Protein AF-Q6TF91-F1 (afdb_monomer_lite)

InterPro domains:
  IPR026487 Sporadically distributed protein CHP04141 [PF19614] (2-172)
  IPR026487 Sporadically distributed protein CHP04141 [TIGR04141] (2-173)

Radius of gyration: 18.97 Å; chains: 1; bounding box: 47×31×54 Å

Secondary structure (DSSP, 8-state):
-EEEETTEEEE---GGGGGGS-GGGS-TTHHHHHHHHHEEEEEEEEEEEEE-SSS--EEEEEEEEEE-GGGGT--TTTEEEEEEEEEEP-SSS---EEEESSSEEEES---GGGHHHHHHHHHHHHH--THHHH-GGGGSS-----HHHHHHHHHHHHHHHHTT--TT--PPPP-

Sequence (175 aa):
MIVPAQQRHLAFTFGYGKSMLYSHMIERGFGLRVALNLGDAEKIKSIDKSTLDRVSLKTKSQTSKSTNVNDFDFEFDQEILKSICASIESDSDMNEVVSGSDAVSLYTEVELSIFPELADRLISAYKEQTYKEKYPWVDFIQPISDPSLIKTLNDNILSSINNDYLENIWISPLK

Foldseek 3Di:
DWADAPNDIDDDDDDPRVVVDDPVNFDFQLQVLLQLLQFDQQFWAKWWKWFPDPDIDIDIDGDPGGGHPVVVVDDLVTMATQKTKHFGDDPDPWGWIWIGHSDIDIDGDDDPVCVRVVVHSSVVSSPDPVSCVSCVSNPVDDDDDDPVVVVVVVVVVVVCVVVVVCPPPDDDDDD

Structure (mmCIF, N/CA/C/O backbone):
data_AF-Q6TF91-F1
#
_entry.id   AF-Q6TF91-F1
#
loop_
_atom_site.group_PDB
_atom_site.id
_atom_site.type_symbol
_atom_site.label_atom_id
_atom_site.label_alt_id
_atom_site.label_comp_id
_atom_site.label_asym_id
_atom_site.label_entity_id
_atom_site.label_seq_id
_atom_site.pdbx_PDB_ins_code
_atom_site.Cartn_x
_atom_site.Cartn_y
_atom_site.Cartn_z
_atom_site.occupancy
_atom_site.B_iso_or_equiv
_atom_site.auth_seq_id
_atom_site.auth_comp_id
_atom_site.auth_asym_id
_atom_site.auth_atom_id
_atom_site.pdbx_PDB_model_num
ATOM 1 N N . MET A 1 1 ? -7.656 1.385 -19.216 1.00 88.44 1 MET A N 1
ATOM 2 C CA . MET A 1 1 ? -7.274 0.156 -19.943 1.00 88.44 1 MET A CA 1
ATOM 3 C C . MET A 1 1 ? -7.390 -1.015 -18.982 1.00 88.44 1 MET A C 1
ATOM 5 O O . MET A 1 1 ? -7.015 -0.848 -17.831 1.00 88.44 1 MET A O 1
ATOM 9 N N . ILE A 1 2 ? -7.936 -2.153 -19.413 1.00 91.50 2 ILE A N 1
ATOM 10 C CA . ILE A 1 2 ? -7.994 -3.373 -18.594 1.00 91.50 2 ILE A CA 1
ATOM 11 C C . ILE A 1 2 ? -7.031 -4.387 -19.201 1.00 91.50 2 ILE A C 1
ATOM 13 O O . ILE A 1 2 ? -7.120 -4.661 -20.395 1.00 91.50 2 ILE A O 1
ATOM 17 N N . VAL A 1 3 ? -6.129 -4.925 -18.385 1.00 93.19 3 VAL A N 1
ATOM 18 C CA . VAL A 1 3 ? -5.119 -5.903 -18.794 1.00 93.19 3 VAL A CA 1
ATOM 19 C C . VAL A 1 3 ? -5.319 -7.178 -17.970 1.00 93.19 3 VAL A C 1
ATOM 21 O O . VAL A 1 3 ? -5.293 -7.106 -16.739 1.00 93.19 3 VAL A O 1
ATOM 24 N N . PRO A 1 4 ? -5.580 -8.336 -18.599 1.00 93.44 4 PRO A N 1
ATOM 25 C CA . PRO A 1 4 ? -5.600 -9.611 -17.895 1.00 93.44 4 PRO A CA 1
ATOM 26 C C . PRO A 1 4 ? -4.170 -10.033 -17.533 1.00 93.44 4 PRO A C 1
ATOM 28 O O . PRO A 1 4 ? -3.281 -9.981 -18.377 1.00 93.44 4 PRO A O 1
ATOM 31 N N . ALA A 1 5 ? -3.962 -10.468 -16.293 1.00 93.12 5 ALA A N 1
ATOM 32 C CA . ALA A 1 5 ? -2.676 -10.942 -15.787 1.00 93.12 5 ALA A CA 1
ATOM 33 C C . ALA A 1 5 ? -2.919 -11.952 -14.655 1.00 93.12 5 ALA A C 1
ATOM 35 O O . ALA A 1 5 ? -3.774 -11.734 -13.800 1.00 93.12 5 ALA A O 1
ATOM 36 N N . GLN A 1 6 ? -2.218 -13.088 -14.665 1.00 89.75 6 GLN A N 1
ATOM 37 C CA . GLN A 1 6 ? -2.298 -14.145 -13.637 1.00 89.75 6 GLN A CA 1
ATOM 38 C C . GLN A 1 6 ? -3.722 -14.476 -13.114 1.00 89.75 6 GLN A C 1
ATOM 40 O O . GLN A 1 6 ? -3.944 -14.534 -11.902 1.00 89.75 6 GLN A O 1
ATOM 45 N N . GLN A 1 7 ? -4.689 -14.689 -14.020 1.00 91.81 7 GLN A N 1
ATOM 46 C CA . GLN A 1 7 ? -6.114 -14.963 -13.714 1.00 91.81 7 GLN A CA 1
ATOM 47 C C . GLN A 1 7 ? -6.878 -13.816 -13.021 1.00 91.81 7 GLN A C 1
ATOM 49 O O . GLN A 1 7 ? -7.971 -14.017 -12.496 1.00 91.81 7 GLN A O 1
ATOM 54 N N . ARG A 1 8 ? -6.326 -12.602 -13.023 1.00 91.94 8 ARG A N 1
ATOM 55 C CA . ARG A 1 8 ? -6.965 -11.375 -12.541 1.00 91.94 8 ARG A CA 1
ATOM 56 C C . ARG A 1 8 ? -6.987 -10.321 -13.647 1.00 91.94 8 ARG A C 1
ATOM 58 O O . ARG A 1 8 ? -6.360 -10.475 -14.694 1.00 91.94 8 ARG A O 1
ATOM 65 N N . HIS A 1 9 ? -7.719 -9.238 -13.409 1.00 93.25 9 HIS A N 1
ATOM 66 C CA . HIS A 1 9 ? -7.765 -8.079 -14.295 1.00 93.25 9 HIS A CA 1
ATOM 67 C C . HIS A 1 9 ? -7.191 -6.860 -13.579 1.00 93.25 9 HIS A C 1
ATOM 69 O O . HIS A 1 9 ? -7.673 -6.496 -12.508 1.00 93.25 9 HIS A O 1
ATOM 75 N N . LEU A 1 10 ? -6.195 -6.210 -14.181 1.00 93.94 10 LEU A N 1
ATOM 76 C CA . LEU A 1 10 ? -5.691 -4.919 -13.724 1.00 93.94 10 LEU A CA 1
ATOM 77 C C . LEU A 1 10 ? -6.312 -3.800 -14.546 1.00 93.94 10 LEU A C 1
ATOM 79 O O . LEU A 1 10 ? -6.233 -3.784 -15.775 1.00 93.94 10 LEU A O 1
ATOM 83 N N . ALA A 1 11 ? -6.922 -2.844 -13.853 1.00 93.25 11 ALA A N 1
ATOM 84 C CA . ALA A 1 11 ? -7.453 -1.636 -14.459 1.00 93.25 11 ALA A CA 1
ATOM 85 C C . ALA A 1 11 ? -6.429 -0.501 -14.333 1.00 93.25 11 ALA A C 1
ATOM 87 O O . ALA A 1 11 ? -6.289 0.114 -13.280 1.00 93.25 11 ALA A O 1
ATOM 88 N N . PHE A 1 12 ? -5.749 -0.185 -15.431 1.00 91.06 12 PHE A N 1
ATOM 89 C CA . PHE A 1 12 ? -4.932 1.018 -15.547 1.00 91.06 12 PHE A CA 1
ATOM 90 C C . PHE A 1 12 ? -5.848 2.207 -15.835 1.00 91.06 12 PHE A C 1
ATOM 92 O O . PHE A 1 12 ? -6.406 2.343 -16.934 1.00 91.06 12 PHE A O 1
ATOM 99 N N . THR A 1 13 ? -6.056 3.040 -14.820 1.00 90.00 13 THR A N 1
ATOM 100 C CA . THR A 1 13 ? -6.919 4.220 -14.899 1.00 90.00 13 THR A CA 1
ATOM 101 C C . THR A 1 13 ? -6.087 5.475 -15.105 1.00 90.00 13 THR A C 1
ATOM 103 O O . THR A 1 13 ? -5.161 5.729 -14.342 1.00 90.00 13 THR A O 1
ATOM 106 N N . PHE A 1 14 ? -6.472 6.291 -16.082 1.00 84.69 14 PHE A N 1
ATOM 107 C CA . PHE A 1 14 ? -5.884 7.606 -16.328 1.00 84.69 14 PHE A CA 1
ATOM 108 C C . PHE A 1 14 ? -6.936 8.683 -16.046 1.00 84.69 14 PHE A C 1
ATOM 110 O O . PHE A 1 14 ? -8.117 8.493 -16.355 1.00 84.69 14 PHE A O 1
ATOM 117 N N . GLY A 1 15 ? -6.529 9.796 -15.430 1.00 84.62 15 GLY A N 1
ATOM 118 C CA . GLY A 1 15 ? -7.443 10.872 -15.038 1.00 84.62 15 GLY A CA 1
ATOM 119 C C . GLY A 1 15 ? -8.590 10.371 -14.152 1.00 84.62 15 GLY A C 1
ATOM 120 O O . GLY A 1 15 ? -8.370 9.739 -13.121 1.00 84.62 15 GLY A O 1
ATOM 121 N N . TYR A 1 16 ? -9.831 10.620 -14.573 1.00 81.31 16 TYR A N 1
ATOM 122 C CA . TYR A 1 16 ? -11.034 10.270 -13.809 1.00 81.31 16 TYR A CA 1
ATOM 123 C C . TYR A 1 16 ? -11.477 8.802 -13.936 1.00 81.31 16 TYR A C 1
ATOM 125 O O . TYR A 1 16 ? -12.480 8.427 -13.339 1.00 81.31 16 TYR A O 1
ATOM 133 N N . GLY A 1 17 ? -10.749 7.940 -14.658 1.00 83.19 17 GLY A N 1
ATOM 134 C CA . GLY A 1 17 ? -11.181 6.557 -14.922 1.00 83.19 17 GLY A CA 1
ATOM 135 C C . GLY A 1 17 ? -11.466 5.708 -13.672 1.00 83.19 17 GLY A C 1
ATOM 136 O O . GLY A 1 17 ? -12.284 4.795 -13.729 1.00 83.19 17 GLY A O 1
ATOM 137 N N . LYS A 1 18 ? -10.854 6.030 -12.524 1.00 83.75 18 LYS A N 1
ATOM 138 C CA . LYS A 1 18 ? -11.099 5.344 -11.244 1.00 83.75 18 LYS A CA 1
ATOM 139 C C . LYS A 1 18 ? -12.561 5.428 -10.791 1.00 83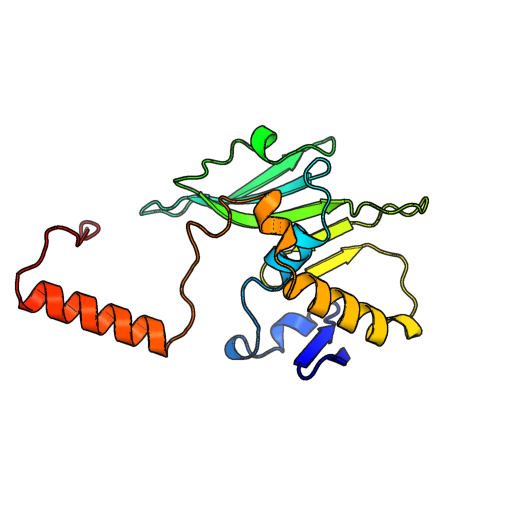.75 18 LYS A C 1
ATOM 141 O O . LYS A 1 18 ? -13.062 4.460 -10.230 1.00 83.75 18 LYS A O 1
ATOM 146 N N . SER A 1 19 ? -13.248 6.554 -11.012 1.00 85.12 19 SER A N 1
ATOM 147 C CA . SER A 1 19 ? -14.631 6.736 -10.537 1.00 85.12 19 SER A CA 1
ATOM 148 C C . SER A 1 19 ? -15.646 5.868 -11.283 1.00 85.12 19 SER A C 1
ATOM 150 O O . SER A 1 19 ? -16.758 5.682 -10.799 1.00 85.12 19 SER A O 1
ATOM 152 N N . MET A 1 20 ? -15.261 5.322 -12.439 1.00 87.31 20 MET A N 1
ATOM 153 C CA . MET A 1 20 ? -16.094 4.433 -13.249 1.00 87.31 20 MET A CA 1
ATOM 154 C C . MET A 1 20 ? -16.003 2.967 -12.803 1.00 87.31 20 MET A C 1
ATOM 156 O O . MET A 1 20 ? -16.781 2.139 -13.270 1.00 87.31 20 MET A O 1
ATOM 160 N N . LEU A 1 21 ? -15.055 2.624 -11.923 1.00 87.44 21 LEU A N 1
ATOM 161 C CA . LEU A 1 21 ? -14.908 1.268 -11.406 1.00 87.44 21 LEU A CA 1
ATOM 162 C C . LEU A 1 21 ? -15.901 1.015 -10.274 1.00 87.44 21 LEU A C 1
ATOM 164 O O . LEU A 1 21 ? -16.049 1.820 -9.352 1.00 87.44 21 LEU A O 1
ATOM 168 N N . TYR A 1 22 ? -16.536 -0.153 -10.302 1.00 85.69 22 TYR A N 1
ATOM 169 C CA . TYR A 1 22 ? -17.359 -0.603 -9.191 1.00 85.69 22 TYR A CA 1
ATOM 170 C C . TYR A 1 22 ? -16.481 -0.885 -7.971 1.00 85.69 22 TYR A C 1
ATOM 172 O O . TYR A 1 22 ? -15.600 -1.740 -8.007 1.00 85.69 22 TYR A O 1
ATOM 180 N N . SER A 1 23 ? -16.745 -0.192 -6.865 1.00 81.00 23 SER A N 1
ATOM 181 C CA . SER A 1 23 ? -15.929 -0.268 -5.646 1.00 81.00 23 SER A CA 1
ATOM 182 C C . SER A 1 23 ? -15.840 -1.670 -5.034 1.00 81.00 23 SER A C 1
ATOM 184 O O . SER A 1 23 ? -14.842 -1.974 -4.389 1.00 81.00 23 SER A O 1
ATOM 186 N N . HIS A 1 24 ? -16.854 -2.517 -5.240 1.00 81.81 24 HIS A N 1
ATOM 187 C CA . HIS A 1 24 ? -16.883 -3.906 -4.768 1.00 81.81 24 HIS A CA 1
ATOM 188 C C . HIS A 1 24 ? -16.042 -4.866 -5.625 1.00 81.81 24 HIS A C 1
ATOM 190 O O . HIS A 1 24 ? -15.807 -5.993 -5.210 1.00 81.81 24 HIS A O 1
ATOM 196 N N . MET A 1 25 ? -15.601 -4.436 -6.812 1.00 85.19 25 MET A N 1
ATOM 197 C CA . MET A 1 25 ? -14.711 -5.209 -7.690 1.00 85.19 25 MET A CA 1
ATOM 198 C C . MET A 1 25 ? -13.227 -4.913 -7.420 1.00 85.19 25 MET A C 1
ATOM 200 O O . MET A 1 25 ? -12.356 -5.523 -8.035 1.00 85.19 25 MET A O 1
ATOM 204 N N . ILE A 1 26 ? -12.928 -3.938 -6.555 1.00 88.06 26 ILE A N 1
ATOM 205 C CA . ILE A 1 26 ? -11.564 -3.496 -6.261 1.00 88.06 26 ILE A CA 1
ATOM 206 C C . ILE A 1 26 ? -11.029 -4.273 -5.060 1.00 88.06 26 ILE A C 1
ATOM 208 O O . ILE A 1 26 ? -11.626 -4.257 -3.985 1.00 88.06 26 ILE A O 1
ATOM 212 N N . GLU A 1 27 ? -9.858 -4.880 -5.235 1.00 90.19 27 GLU A N 1
ATOM 213 C CA . GLU A 1 27 ? -9.075 -5.459 -4.144 1.00 90.19 27 GLU A CA 1
ATOM 214 C C . GLU A 1 27 ? -8.546 -4.332 -3.239 1.00 90.19 27 GLU A C 1
ATOM 216 O O . GLU A 1 27 ? -7.711 -3.521 -3.651 1.00 90.19 27 GLU A O 1
ATOM 221 N N . ARG A 1 28 ? -9.066 -4.239 -2.011 1.00 88.62 28 ARG A N 1
ATOM 222 C CA . ARG A 1 28 ? -8.657 -3.210 -1.042 1.00 88.62 28 ARG A CA 1
ATOM 223 C C . ARG A 1 28 ? -7.247 -3.478 -0.534 1.00 88.62 28 ARG A C 1
ATOM 225 O O . ARG A 1 28 ? -6.840 -4.624 -0.382 1.00 88.62 28 ARG A O 1
ATOM 232 N N . GLY A 1 29 ? -6.488 -2.412 -0.294 1.00 90.25 29 GLY A N 1
ATOM 233 C CA . GLY A 1 29 ? -5.092 -2.515 0.144 1.00 90.25 29 GLY A CA 1
ATOM 234 C C . GLY A 1 29 ? -4.130 -3.120 -0.888 1.00 90.25 29 GLY A C 1
ATOM 235 O O . GLY A 1 29 ? -2.958 -3.319 -0.563 1.00 90.25 29 GLY A O 1
ATOM 236 N N . PHE A 1 30 ? -4.579 -3.386 -2.125 1.00 93.81 30 PHE A N 1
ATOM 237 C CA . PHE A 1 30 ? -3.723 -3.904 -3.195 1.00 93.81 30 PHE A CA 1
ATOM 238 C C . PHE A 1 30 ? -2.489 -3.024 -3.388 1.00 93.81 30 PHE A C 1
ATOM 240 O O . PHE A 1 30 ? -1.360 -3.504 -3.309 1.00 93.81 30 PHE A O 1
ATOM 247 N N . GLY A 1 31 ? -2.702 -1.720 -3.577 1.00 95.38 31 GLY A N 1
ATOM 248 C CA . GLY A 1 31 ? -1.608 -0.785 -3.789 1.00 95.38 31 GLY A CA 1
ATOM 249 C C . GLY A 1 31 ? -0.658 -0.677 -2.603 1.00 95.38 31 GLY A C 1
ATOM 250 O O . GLY A 1 31 ? 0.547 -0.616 -2.814 1.00 95.38 31 GLY A O 1
ATOM 251 N N . LEU A 1 32 ? -1.178 -0.686 -1.375 1.00 95.06 32 LEU A N 1
ATOM 252 C CA . LEU A 1 32 ? -0.392 -0.610 -0.150 1.00 95.06 32 LEU A CA 1
ATOM 253 C C . LEU A 1 32 ? 0.576 -1.788 -0.080 1.00 95.06 32 LEU A C 1
ATOM 255 O O . LEU A 1 32 ? 1.776 -1.576 0.054 1.00 95.06 32 LEU A O 1
ATOM 259 N N . ARG A 1 33 ? 0.077 -3.016 -0.261 1.00 94.81 33 ARG A N 1
ATOM 260 C CA . ARG A 1 33 ? 0.930 -4.210 -0.246 1.00 94.81 33 ARG A CA 1
ATOM 261 C C . ARG A 1 33 ? 1.965 -4.192 -1.371 1.00 94.81 33 ARG A C 1
ATOM 263 O O . ARG A 1 33 ? 3.128 -4.485 -1.123 1.00 94.81 33 ARG A O 1
ATOM 270 N N . VAL A 1 34 ? 1.573 -3.799 -2.584 1.00 96.19 34 VAL A N 1
ATOM 271 C CA . VAL A 1 34 ? 2.522 -3.656 -3.700 1.00 96.19 34 VAL A CA 1
ATOM 272 C C . VAL A 1 34 ? 3.623 -2.648 -3.371 1.00 96.19 34 VAL A C 1
ATOM 274 O O . VAL A 1 34 ? 4.796 -2.936 -3.590 1.00 96.19 34 VAL A O 1
ATOM 277 N N . ALA A 1 35 ? 3.266 -1.480 -2.835 1.00 96.31 35 ALA A N 1
ATOM 278 C CA . ALA A 1 35 ? 4.229 -0.440 -2.495 1.00 96.31 35 ALA A CA 1
ATOM 279 C C . ALA A 1 35 ? 5.169 -0.859 -1.359 1.00 96.31 35 ALA A C 1
ATOM 281 O O . ALA A 1 35 ? 6.340 -0.507 -1.399 1.00 96.31 35 ALA A O 1
ATOM 282 N N . LEU A 1 36 ? 4.687 -1.637 -0.387 1.00 95.50 36 LEU A N 1
ATOM 283 C CA . LEU A 1 36 ? 5.520 -2.181 0.687 1.00 95.50 36 LEU A CA 1
ATOM 284 C C . LEU A 1 36 ? 6.498 -3.261 0.192 1.00 95.50 36 LEU A C 1
ATOM 286 O O . LEU A 1 36 ? 7.610 -3.349 0.705 1.00 95.50 36 LEU A O 1
ATOM 290 N N . ASN A 1 37 ? 6.102 -4.075 -0.793 1.00 95.50 37 ASN A N 1
ATOM 291 C CA . ASN A 1 37 ? 6.980 -5.097 -1.376 1.00 95.50 37 ASN A CA 1
ATOM 292 C C . ASN A 1 37 ? 8.022 -4.490 -2.331 1.00 95.50 37 ASN A C 1
ATOM 294 O O . ASN A 1 37 ? 9.201 -4.823 -2.239 1.00 95.50 37 ASN A O 1
ATOM 298 N N . LEU A 1 38 ? 7.604 -3.585 -3.225 1.00 94.62 38 LEU A N 1
ATOM 299 C CA . LEU A 1 38 ? 8.496 -2.961 -4.212 1.00 94.62 38 LEU A CA 1
ATOM 300 C C . LEU A 1 38 ? 9.345 -1.822 -3.636 1.00 94.62 38 LEU A C 1
ATOM 302 O O . LEU A 1 38 ? 10.429 -1.548 -4.144 1.00 94.62 38 LEU A O 1
ATOM 306 N N . GLY A 1 39 ? 8.830 -1.115 -2.633 1.00 94.56 39 GLY A N 1
ATOM 307 C CA . GLY A 1 39 ? 9.491 0.036 -2.040 1.00 94.56 39 GLY A CA 1
ATOM 308 C C . GLY A 1 39 ? 10.702 -0.349 -1.193 1.00 94.56 39 GLY A C 1
ATOM 309 O O . GLY A 1 39 ? 10.718 -1.359 -0.482 1.00 94.56 39 GLY A O 1
ATOM 310 N N . ASP A 1 40 ? 11.717 0.503 -1.242 1.00 93.81 40 ASP A N 1
ATOM 311 C CA . ASP A 1 40 ? 12.847 0.472 -0.325 1.00 93.81 40 ASP A CA 1
ATOM 312 C C . ASP A 1 40 ? 12.429 1.086 1.023 1.00 93.81 40 ASP A C 1
ATOM 314 O O . ASP A 1 40 ? 11.971 2.234 1.094 1.00 93.81 40 ASP A O 1
ATOM 318 N N . ALA A 1 41 ? 12.584 0.303 2.095 1.00 93.62 41 ALA A N 1
ATOM 319 C CA . ALA A 1 41 ? 12.165 0.680 3.439 1.00 93.62 41 ALA A CA 1
ATOM 320 C C . ALA A 1 41 ? 13.000 1.793 4.067 1.00 93.62 41 ALA A C 1
ATOM 322 O O . ALA A 1 41 ? 12.500 2.465 4.965 1.00 93.62 41 ALA A O 1
ATOM 323 N N . GLU A 1 42 ? 14.202 2.044 3.548 1.00 94.06 42 GLU A N 1
ATOM 324 C CA . GLU A 1 42 ? 15.056 3.157 3.962 1.00 94.06 42 GLU A CA 1
ATOM 325 C C . GLU A 1 42 ? 14.882 4.388 3.059 1.00 94.06 42 GLU A C 1
ATOM 327 O O . GLU A 1 42 ? 15.469 5.442 3.313 1.00 94.06 42 GLU A O 1
ATOM 332 N N . LYS A 1 43 ? 14.064 4.289 1.997 1.00 94.75 43 LYS A N 1
ATOM 333 C CA . LYS A 1 43 ? 13.813 5.384 1.048 1.00 94.75 43 LYS A CA 1
ATOM 334 C C . LYS A 1 43 ? 12.331 5.756 0.913 1.00 94.75 43 LYS A C 1
ATOM 336 O O . LYS A 1 43 ? 11.853 6.060 -0.191 1.00 94.75 43 LYS A O 1
ATOM 341 N N . ILE A 1 44 ? 11.618 5.803 2.034 1.00 96.00 44 ILE A N 1
ATOM 342 C CA . ILE A 1 44 ? 10.244 6.303 2.162 1.00 96.00 44 ILE A CA 1
ATOM 343 C C . ILE A 1 44 ? 10.234 7.833 2.055 1.00 96.00 44 ILE A C 1
ATOM 345 O O . ILE A 1 44 ? 11.045 8.532 2.658 1.00 96.00 44 ILE A O 1
ATOM 349 N N . LYS A 1 45 ? 9.296 8.362 1.267 1.00 95.69 45 LYS A N 1
ATOM 350 C CA . LYS A 1 45 ? 9.093 9.799 1.016 1.00 95.69 45 LYS A CA 1
ATOM 351 C C . LYS A 1 45 ? 7.863 10.352 1.724 1.00 95.69 45 LYS A C 1
ATOM 353 O O . LYS A 1 45 ? 7.832 11.519 2.106 1.00 95.69 45 LYS A O 1
ATOM 358 N N . SER A 1 46 ? 6.810 9.543 1.840 1.00 96.75 46 SER A N 1
ATOM 359 C CA . SER A 1 46 ? 5.605 9.929 2.574 1.00 96.75 46 SER A CA 1
ATOM 360 C C . SER A 1 46 ? 4.802 8.735 3.058 1.00 96.75 46 SER A C 1
ATOM 362 O O . SER A 1 46 ? 4.825 7.673 2.432 1.00 96.75 46 SER A O 1
ATOM 364 N N . ILE A 1 47 ? 4.056 8.950 4.140 1.00 96.25 47 ILE A N 1
ATOM 365 C CA . ILE A 1 47 ? 3.042 8.021 4.630 1.00 96.25 47 ILE A CA 1
ATOM 366 C C . ILE A 1 47 ? 1.742 8.766 4.930 1.00 96.25 47 ILE A C 1
ATOM 368 O O . ILE A 1 47 ? 1.756 9.928 5.347 1.00 96.25 47 ILE A O 1
ATOM 372 N N . ASP A 1 48 ? 0.624 8.065 4.762 1.00 95.25 48 ASP A N 1
ATOM 373 C CA . ASP A 1 48 ? -0.656 8.465 5.340 1.00 95.25 48 ASP A CA 1
ATOM 374 C C . ASP A 1 48 ? -0.992 7.470 6.446 1.00 95.25 48 ASP A C 1
ATOM 376 O O . ASP A 1 48 ? -0.959 6.259 6.217 1.00 95.25 48 ASP A O 1
ATOM 380 N N . LYS A 1 49 ? -1.351 7.972 7.623 1.00 92.94 49 LYS A N 1
ATOM 381 C CA . LYS A 1 49 ? -1.708 7.174 8.796 1.00 92.94 49 LYS A CA 1
ATOM 382 C C . LYS A 1 49 ? -3.031 7.638 9.386 1.00 92.94 49 LYS A C 1
ATOM 384 O O . LYS A 1 49 ? -3.482 8.758 9.120 1.00 92.94 49 LYS A O 1
ATOM 389 N N . SER A 1 50 ? -3.685 6.770 10.148 1.00 91.69 50 SER A N 1
ATOM 390 C CA . SER A 1 50 ? -4.882 7.154 10.891 1.00 91.69 50 SER A CA 1
ATOM 391 C C . SER A 1 50 ? -4.939 6.540 12.274 1.00 91.69 50 SER A C 1
ATOM 393 O O . SER A 1 50 ? -4.707 5.337 12.390 1.00 91.69 50 SER A O 1
ATOM 395 N N . THR A 1 51 ? -5.360 7.321 13.264 1.00 89.69 51 THR A N 1
ATOM 396 C CA . THR A 1 51 ? -5.535 6.828 14.632 1.00 89.69 51 THR A CA 1
ATOM 397 C C . THR A 1 51 ? -6.764 5.929 14.760 1.00 89.69 51 THR A C 1
ATOM 399 O O . THR A 1 51 ? -7.751 6.067 14.016 1.00 89.69 51 THR A O 1
ATOM 402 N N . LEU A 1 52 ? -6.691 5.014 15.726 1.00 80.31 52 LEU A N 1
ATOM 403 C CA . LEU A 1 52 ? -7.760 4.112 16.162 1.00 80.31 52 LEU A CA 1
ATOM 404 C C . LEU A 1 52 ? -8.638 4.720 17.267 1.00 80.31 52 LEU A C 1
ATOM 406 O O . LEU A 1 52 ? -9.163 4.013 18.124 1.00 80.31 52 LEU A O 1
ATOM 410 N N . ASP A 1 53 ? -8.830 6.036 17.239 1.00 77.50 53 ASP A N 1
ATOM 411 C CA . ASP A 1 53 ? -9.666 6.740 18.207 1.00 77.50 53 ASP A CA 1
ATOM 412 C C . ASP A 1 53 ? -11.131 6.830 17.776 1.00 77.50 53 ASP A C 1
ATOM 414 O O . ASP A 1 53 ? -11.490 6.701 16.602 1.00 77.50 53 ASP A O 1
ATOM 418 N N . ARG A 1 54 ? -11.994 7.197 18.734 1.00 68.56 54 ARG A N 1
ATOM 419 C CA . ARG A 1 54 ? -13.404 7.546 18.475 1.00 68.56 54 ARG A CA 1
ATOM 420 C C . ARG A 1 54 ? -13.550 8.593 17.364 1.00 68.56 54 ARG A C 1
ATOM 422 O O . ARG A 1 54 ? -14.514 8.561 16.602 1.00 68.56 54 ARG A O 1
ATOM 429 N N . VAL A 1 55 ? -12.617 9.540 17.297 1.00 80.31 55 VAL A N 1
ATOM 430 C CA . VAL A 1 55 ? -12.491 10.490 16.190 1.00 80.31 55 VAL A CA 1
ATOM 431 C C . VAL A 1 55 ? -11.201 10.149 15.463 1.00 80.31 55 VAL A C 1
ATOM 433 O O . VAL A 1 55 ? -10.134 10.582 15.878 1.00 80.31 55 VAL A O 1
ATOM 436 N N . SER A 1 56 ? -11.306 9.360 14.392 1.00 83.06 56 SER A N 1
ATOM 437 C CA . SER A 1 56 ? -10.133 8.962 13.612 1.00 83.06 56 SER A CA 1
ATOM 438 C C . SER A 1 56 ? -9.482 10.192 12.980 1.00 83.06 56 SER A C 1
ATOM 440 O O . SER A 1 56 ? -10.062 10.842 12.101 1.00 83.06 56 SER A O 1
ATOM 442 N N . LEU A 1 57 ? -8.274 10.510 13.439 1.00 89.88 57 LEU A N 1
ATOM 443 C CA . LEU A 1 57 ? -7.442 11.551 12.854 1.00 89.88 57 LEU A CA 1
ATOM 444 C C . LEU A 1 57 ? -6.677 10.953 11.683 1.00 89.88 57 LEU A C 1
ATOM 446 O O . LEU A 1 57 ? -6.064 9.901 11.818 1.00 89.88 57 LEU A O 1
ATOM 450 N N . LYS A 1 58 ? -6.727 11.615 10.525 1.00 92.69 58 LYS A N 1
ATOM 451 C CA . LYS A 1 58 ? -5.944 11.238 9.345 1.00 92.69 58 LYS A CA 1
ATOM 452 C C . LYS A 1 58 ? -4.795 12.212 9.186 1.00 92.69 58 LYS A C 1
ATOM 454 O O . LYS A 1 58 ? -5.030 13.404 8.993 1.00 92.69 58 LYS A O 1
ATOM 459 N N . THR A 1 59 ? -3.583 11.682 9.194 1.00 95.06 59 THR A N 1
ATOM 460 C CA . THR A 1 59 ? -2.359 12.470 9.088 1.00 95.06 59 THR A CA 1
ATOM 461 C C . THR A 1 59 ? -1.606 12.054 7.837 1.00 95.06 59 THR A C 1
ATOM 463 O O . THR A 1 59 ? -1.445 10.864 7.566 1.00 95.06 59 THR A O 1
ATOM 466 N N . LYS A 1 60 ? -1.154 13.045 7.069 1.00 95.62 60 LYS A N 1
ATOM 467 C CA . LYS A 1 60 ? -0.246 12.866 5.936 1.00 95.62 60 LYS A CA 1
ATOM 468 C C . LYS A 1 60 ? 1.084 13.504 6.295 1.00 95.62 60 LYS A C 1
ATOM 470 O O . LYS A 1 60 ? 1.132 14.710 6.530 1.00 95.62 60 LYS A O 1
ATOM 475 N N . SER A 1 61 ? 2.140 12.704 6.279 1.00 95.25 61 SER A N 1
ATOM 476 C CA . SER A 1 61 ? 3.493 13.133 6.621 1.00 95.25 61 SER A CA 1
ATOM 477 C C . SER A 1 61 ? 4.415 12.912 5.428 1.00 95.25 61 SER A C 1
ATOM 479 O O . SER A 1 61 ? 4.331 11.888 4.748 1.00 95.25 61 SER A O 1
ATOM 481 N N . GLN A 1 62 ? 5.279 13.886 5.145 1.00 95.75 62 GLN A N 1
ATOM 482 C CA . GLN A 1 62 ? 6.253 13.825 4.054 1.00 95.75 62 GLN A CA 1
ATOM 483 C C . GLN A 1 62 ? 7.599 14.336 4.541 1.00 95.75 62 GLN A C 1
ATOM 485 O O . GLN A 1 62 ? 7.658 15.276 5.334 1.00 95.75 62 GLN A O 1
ATOM 490 N N . THR A 1 63 ? 8.670 13.747 4.032 1.00 93.62 63 THR A N 1
ATOM 491 C CA . THR A 1 63 ? 10.034 14.111 4.400 1.00 93.62 63 THR A CA 1
ATOM 492 C C . THR A 1 63 ? 10.731 14.803 3.235 1.00 93.62 63 THR A C 1
ATOM 494 O O . THR A 1 63 ? 10.465 14.535 2.064 1.00 93.62 63 THR A O 1
ATOM 497 N N . SER A 1 64 ? 11.633 15.737 3.547 1.00 91.50 64 SER A N 1
ATOM 498 C CA . SER A 1 64 ? 12.423 16.447 2.529 1.00 91.50 64 SER A CA 1
ATOM 499 C C . SER A 1 64 ? 13.489 15.558 1.886 1.00 91.50 64 SER A C 1
ATOM 501 O O . SER A 1 64 ? 13.921 15.810 0.762 1.00 91.50 64 SER A O 1
ATOM 503 N N . LYS A 1 65 ? 13.910 14.514 2.602 1.00 90.50 65 LYS A N 1
ATOM 504 C CA . LYS A 1 65 ? 14.810 13.461 2.141 1.00 90.50 65 LYS A CA 1
ATOM 505 C C . LYS A 1 65 ? 14.160 12.115 2.409 1.00 90.50 65 LYS A C 1
ATOM 507 O O . LYS A 1 65 ? 13.441 11.967 3.397 1.00 90.50 65 LYS A O 1
ATOM 512 N N . SER A 1 66 ? 14.422 11.151 1.535 1.00 91.06 66 SER A N 1
ATOM 513 C CA . SER A 1 66 ? 13.963 9.783 1.745 1.00 91.06 66 SER A CA 1
ATOM 514 C C . SER A 1 66 ? 14.542 9.231 3.052 1.00 91.06 66 SER A C 1
ATOM 516 O O . SER A 1 66 ? 15.709 9.488 3.350 1.00 91.06 66 SER A O 1
ATOM 518 N N . THR A 1 67 ? 13.722 8.525 3.821 1.00 94.38 67 THR A N 1
ATOM 519 C CA . THR A 1 67 ? 14.094 7.956 5.125 1.00 94.38 67 THR A CA 1
ATOM 520 C C . THR A 1 67 ? 13.267 6.699 5.427 1.00 94.38 67 THR A C 1
ATOM 522 O O . THR A 1 67 ? 12.491 6.263 4.580 1.00 94.38 67 THR A O 1
ATOM 525 N N . ASN A 1 68 ? 13.407 6.102 6.608 1.00 93.56 68 ASN A N 1
ATOM 526 C CA . ASN A 1 68 ? 12.596 4.973 7.057 1.00 93.56 68 ASN A CA 1
ATOM 527 C C . ASN A 1 68 ? 11.359 5.395 7.860 1.00 93.56 68 ASN A C 1
ATOM 529 O O . ASN A 1 68 ? 11.118 6.568 8.133 1.00 93.56 68 ASN A O 1
ATOM 533 N N . VAL A 1 69 ? 10.532 4.410 8.220 1.00 90.88 69 VAL A N 1
ATOM 534 C CA . VAL A 1 69 ? 9.222 4.650 8.842 1.00 90.88 69 VAL A CA 1
ATOM 535 C C . VAL A 1 69 ? 9.313 5.283 10.236 1.00 90.88 69 VAL A C 1
ATOM 537 O O . VAL A 1 69 ? 8.385 5.980 10.639 1.00 90.88 69 VAL A O 1
ATOM 540 N N . ASN A 1 70 ? 10.426 5.098 10.954 1.00 89.44 70 ASN A N 1
ATOM 541 C CA . ASN A 1 70 ? 10.579 5.605 12.322 1.00 89.44 70 ASN A CA 1
ATOM 542 C C . ASN A 1 70 ? 10.617 7.140 12.370 1.00 89.44 70 ASN A C 1
ATOM 544 O O . ASN A 1 70 ? 10.164 7.736 13.342 1.00 89.44 70 ASN A O 1
ATOM 548 N N . ASP A 1 71 ? 11.071 7.784 11.293 1.00 92.25 71 ASP A N 1
ATOM 549 C CA . ASP A 1 71 ? 11.113 9.247 11.177 1.00 92.25 71 ASP A CA 1
ATOM 550 C C . ASP A 1 71 ? 9.728 9.884 10.954 1.00 92.25 71 ASP A C 1
ATOM 552 O O . ASP A 1 71 ? 9.592 11.108 10.982 1.00 92.25 71 ASP A O 1
ATOM 556 N N . PHE A 1 72 ? 8.686 9.077 10.727 1.00 90.50 72 PHE A N 1
ATOM 557 C CA . PHE A 1 72 ? 7.314 9.551 10.529 1.00 90.50 72 PHE A CA 1
ATOM 558 C C . PHE A 1 72 ? 6.465 9.546 11.812 1.00 90.50 72 PHE A C 1
ATOM 560 O O . PHE A 1 72 ? 5.257 9.798 11.730 1.00 90.50 72 PHE A O 1
ATOM 567 N N . ASP A 1 73 ? 7.084 9.276 12.970 1.00 88.81 73 ASP A N 1
ATOM 568 C CA . ASP A 1 73 ? 6.428 9.246 14.286 1.00 88.81 73 ASP A CA 1
ATOM 569 C C . ASP A 1 73 ? 5.212 8.303 14.294 1.00 88.81 73 ASP A C 1
ATOM 571 O O . ASP A 1 73 ? 4.114 8.684 14.682 1.00 88.81 73 ASP A O 1
ATOM 575 N N . PHE A 1 74 ? 5.352 7.111 13.707 1.00 88.12 74 PHE A N 1
ATOM 576 C CA . PHE A 1 74 ? 4.252 6.157 13.548 1.00 88.12 74 PHE A CA 1
ATOM 577 C C . PHE A 1 74 ? 4.080 5.298 14.809 1.00 88.12 74 PHE A C 1
ATOM 579 O O . PHE A 1 74 ? 4.994 4.570 15.196 1.00 88.12 74 PHE A O 1
ATOM 586 N N . GLU A 1 75 ? 2.897 5.337 15.423 1.00 88.56 75 GLU A N 1
ATOM 587 C CA . GLU A 1 75 ? 2.572 4.521 16.595 1.00 88.56 75 GLU A CA 1
ATOM 588 C C . GLU A 1 75 ? 2.048 3.141 16.175 1.00 88.56 75 GLU A C 1
ATOM 590 O O . GLU A 1 75 ? 0.867 2.966 15.870 1.00 88.56 75 GLU A O 1
ATOM 595 N N . PHE A 1 76 ? 2.927 2.136 16.193 1.00 85.38 76 PHE A N 1
ATOM 596 C CA . PHE A 1 76 ? 2.648 0.787 15.677 1.00 85.38 76 PHE A CA 1
ATOM 597 C C . PHE A 1 76 ? 1.437 0.073 16.302 1.00 85.38 76 PHE A C 1
ATOM 599 O O . PHE A 1 76 ? 0.840 -0.778 15.645 1.00 85.38 76 PHE A O 1
ATOM 606 N N . ASP A 1 77 ? 1.056 0.436 17.529 1.00 83.31 77 ASP A N 1
ATOM 607 C CA . ASP A 1 77 ? -0.044 -0.198 18.267 1.00 83.31 77 ASP A CA 1
ATOM 608 C C . ASP A 1 77 ? -1.372 0.581 18.194 1.00 83.31 77 ASP A C 1
ATOM 610 O O . ASP A 1 77 ? -2.417 0.057 18.581 1.00 83.31 77 ASP A O 1
ATOM 614 N N . GLN A 1 78 ? -1.355 1.834 17.722 1.00 84.38 78 GLN A N 1
ATOM 615 C CA . GLN A 1 78 ? -2.515 2.745 17.778 1.00 84.38 78 GLN A CA 1
ATOM 616 C C . GLN A 1 78 ? -2.867 3.383 16.430 1.00 84.38 78 GLN A C 1
ATOM 618 O O . GLN A 1 78 ? -3.961 3.936 16.263 1.00 84.38 78 GLN A O 1
ATOM 623 N N . GLU A 1 79 ? -1.979 3.285 15.443 1.00 88.44 79 GLU A N 1
ATOM 624 C CA . GLU A 1 79 ? -2.170 3.859 14.120 1.00 88.44 79 GLU A CA 1
ATOM 625 C C . GLU A 1 79 ? -2.203 2.791 13.026 1.00 88.44 79 GLU A C 1
ATOM 627 O O . GLU A 1 79 ? -1.490 1.792 13.039 1.00 88.44 79 GLU A O 1
ATOM 632 N N . ILE A 1 80 ? -3.042 3.032 12.018 1.00 89.88 80 ILE A N 1
ATOM 633 C CA . ILE A 1 80 ? -3.102 2.214 10.807 1.00 89.88 80 ILE A CA 1
ATOM 634 C C . ILE A 1 80 ? -2.395 2.952 9.677 1.00 89.88 80 ILE A C 1
ATOM 636 O O . ILE A 1 80 ? -2.779 4.075 9.330 1.00 89.88 80 ILE A O 1
ATOM 640 N N . LEU A 1 81 ? -1.442 2.285 9.024 1.00 92.50 81 LEU A N 1
ATOM 641 C CA . LEU A 1 81 ? -0.850 2.761 7.777 1.00 92.50 81 LEU A CA 1
ATOM 642 C C . LEU A 1 81 ? -1.885 2.673 6.646 1.00 92.50 81 LEU A C 1
ATOM 644 O O . LEU A 1 81 ? -2.392 1.603 6.316 1.00 92.50 81 LEU A O 1
ATOM 648 N N . LYS A 1 82 ? -2.223 3.816 6.048 1.00 92.56 82 LYS A N 1
ATOM 649 C CA . LYS A 1 82 ? -3.210 3.929 4.961 1.00 92.56 82 LYS A CA 1
ATOM 650 C C . LYS A 1 82 ? -2.574 4.025 3.588 1.00 92.56 82 LYS A C 1
ATOM 652 O O . LYS A 1 82 ? -3.145 3.524 2.619 1.00 92.56 82 LYS A O 1
ATOM 657 N N . SER A 1 83 ? -1.430 4.689 3.489 1.00 95.56 83 SER A N 1
ATOM 658 C CA . SER A 1 83 ? -0.657 4.723 2.256 1.00 95.56 83 SER A CA 1
ATOM 659 C C . SER A 1 83 ? 0.821 4.910 2.540 1.00 95.56 83 SER A C 1
ATOM 661 O O . SER A 1 83 ? 1.187 5.475 3.569 1.00 95.56 83 SER A O 1
ATOM 663 N N . ILE A 1 84 ? 1.648 4.471 1.601 1.00 96.25 84 ILE A N 1
ATOM 664 C CA . ILE A 1 84 ? 3.092 4.683 1.615 1.00 96.25 84 ILE A CA 1
ATOM 665 C C . ILE A 1 84 ? 3.548 5.127 0.229 1.00 96.25 84 ILE A C 1
ATOM 667 O O . ILE A 1 84 ? 2.959 4.745 -0.785 1.00 96.25 84 ILE A O 1
ATOM 671 N N . CYS A 1 85 ? 4.579 5.960 0.182 1.00 96.94 85 CYS A N 1
ATOM 672 C CA . CYS A 1 85 ? 5.303 6.326 -1.023 1.00 96.94 85 CYS A CA 1
ATOM 673 C C . CYS A 1 85 ? 6.794 6.129 -0.769 1.00 96.94 85 CYS A C 1
ATOM 675 O O . CYS A 1 85 ? 7.334 6.739 0.155 1.00 96.94 85 CYS A O 1
ATOM 677 N N . ALA A 1 86 ? 7.449 5.309 -1.581 1.00 95.81 86 ALA A N 1
ATOM 678 C CA . ALA A 1 86 ? 8.859 4.977 -1.443 1.00 95.81 86 ALA A CA 1
ATOM 679 C C . ALA A 1 86 ? 9.536 4.893 -2.810 1.00 95.81 86 ALA A C 1
ATOM 681 O O . ALA A 1 86 ? 8.892 4.705 -3.845 1.00 95.81 86 ALA A O 1
ATOM 682 N N . SER A 1 87 ? 10.852 5.065 -2.808 1.00 94.38 87 SER A N 1
ATOM 683 C CA . SER A 1 87 ? 11.663 4.813 -4.003 1.00 94.38 87 SER A CA 1
ATOM 684 C C . SER A 1 87 ? 11.799 3.305 -4.193 1.00 94.38 87 SER A C 1
ATOM 686 O O . SER A 1 87 ? 11.859 2.576 -3.206 1.00 94.38 87 SER A O 1
ATOM 688 N N . ILE A 1 88 ? 11.828 2.837 -5.435 1.00 92.12 88 ILE A N 1
ATOM 689 C CA . ILE A 1 88 ? 12.124 1.435 -5.736 1.00 92.12 88 ILE A CA 1
ATOM 690 C C . ILE A 1 88 ? 13.639 1.309 -5.875 1.00 92.12 88 ILE A C 1
ATOM 692 O O . ILE A 1 88 ? 14.278 2.129 -6.535 1.00 92.12 88 ILE A O 1
ATOM 696 N N . GLU A 1 89 ? 14.217 0.301 -5.231 1.00 82.38 89 GLU A N 1
ATOM 697 C CA . GLU A 1 89 ? 15.625 -0.025 -5.424 1.00 82.38 89 GLU A CA 1
ATOM 698 C C . GLU A 1 89 ? 15.812 -0.614 -6.827 1.00 82.38 89 GLU A C 1
ATOM 700 O O . GLU A 1 89 ? 15.176 -1.604 -7.189 1.00 82.38 89 GLU A O 1
ATOM 705 N N . SER A 1 90 ? 16.633 0.039 -7.647 1.00 74.44 90 SER A N 1
ATOM 706 C CA . SER A 1 90 ? 16.952 -0.422 -8.995 1.00 74.44 90 SER A CA 1
ATOM 707 C C 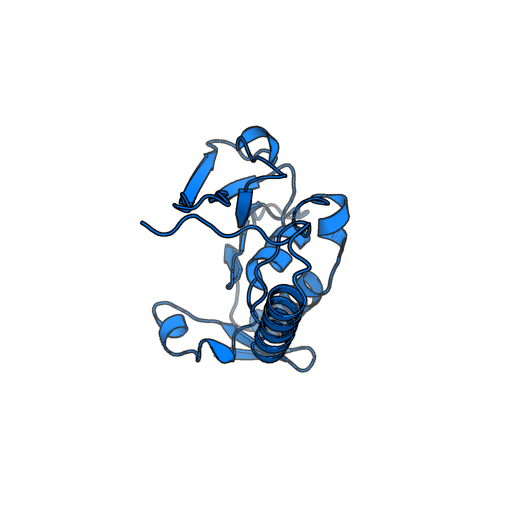. SER A 1 90 ? 18.419 -0.141 -9.298 1.00 74.44 90 SER A C 1
ATOM 709 O O . SER A 1 90 ? 18.942 0.893 -8.886 1.00 74.44 90 SER A O 1
ATOM 711 N N . ASP A 1 91 ? 19.052 -1.034 -10.057 1.00 63.09 91 ASP A N 1
ATOM 712 C CA . ASP A 1 91 ? 20.432 -0.870 -10.540 1.00 63.09 91 ASP A CA 1
ATOM 713 C C . ASP A 1 91 ? 20.550 0.169 -11.674 1.00 63.09 91 ASP A C 1
ATOM 715 O O . ASP A 1 91 ? 21.637 0.412 -12.197 1.00 63.09 91 ASP A O 1
ATOM 719 N N . SER A 1 92 ? 19.430 0.763 -12.094 1.00 62.03 92 SER A N 1
ATOM 720 C CA . SER A 1 92 ? 19.375 1.765 -13.156 1.00 62.03 92 SER A CA 1
ATOM 721 C C . SER A 1 92 ? 19.398 3.186 -12.589 1.00 62.03 92 SER A C 1
ATOM 723 O O . SER A 1 92 ? 18.892 3.430 -11.496 1.00 62.03 92 SER A O 1
ATOM 725 N N . ASP A 1 93 ? 19.894 4.153 -13.368 1.00 56.22 93 ASP A N 1
ATOM 726 C CA . ASP A 1 93 ? 19.858 5.587 -13.016 1.00 56.22 93 ASP A CA 1
ATOM 727 C C . ASP A 1 93 ? 18.422 6.160 -12.914 1.00 56.22 93 ASP A C 1
ATOM 729 O O . ASP A 1 93 ? 18.223 7.333 -12.578 1.00 56.22 93 ASP A O 1
ATOM 733 N N . MET A 1 94 ? 17.401 5.346 -13.205 1.00 60.75 94 MET A N 1
ATOM 734 C CA . MET A 1 94 ? 15.998 5.734 -13.148 1.00 60.75 94 MET A CA 1
ATOM 735 C C . MET A 1 94 ? 15.485 5.668 -11.711 1.00 60.75 94 MET A C 1
ATOM 737 O O . MET A 1 94 ? 15.344 4.605 -11.109 1.00 60.75 94 MET A O 1
ATOM 741 N N . ASN A 1 95 ? 15.137 6.833 -11.167 1.00 73.06 95 ASN A N 1
ATOM 742 C CA . ASN A 1 95 ? 14.514 6.946 -9.852 1.00 73.06 95 ASN A CA 1
ATOM 743 C C . ASN A 1 95 ? 13.025 6.567 -9.922 1.00 73.06 95 ASN A C 1
ATOM 745 O O . ASN A 1 95 ? 12.156 7.444 -9.903 1.00 73.06 95 ASN A O 1
ATOM 749 N N . GLU A 1 96 ? 12.726 5.270 -9.995 1.00 89.25 96 GLU A N 1
ATOM 750 C CA . GLU A 1 96 ? 11.352 4.774 -9.892 1.00 89.25 96 GLU A CA 1
ATOM 751 C C . GLU A 1 96 ? 10.774 5.052 -8.495 1.00 89.25 96 GLU A C 1
ATOM 753 O O . GLU A 1 96 ? 11.425 4.866 -7.462 1.00 89.25 96 GLU A O 1
ATOM 758 N N . VAL A 1 97 ? 9.516 5.491 -8.451 1.00 92.69 97 VAL A N 1
ATOM 759 C CA . VAL A 1 97 ? 8.785 5.720 -7.197 1.00 92.69 97 VAL A CA 1
ATOM 760 C C . VAL A 1 97 ? 7.471 4.967 -7.238 1.00 92.69 97 VAL A C 1
ATOM 762 O O . VAL A 1 97 ? 6.714 5.070 -8.205 1.00 92.69 97 VAL A O 1
ATOM 765 N N . VAL A 1 98 ? 7.171 4.263 -6.151 1.00 95.38 98 VAL A N 1
ATOM 766 C CA . VAL A 1 98 ? 5.894 3.589 -5.941 1.00 95.38 98 VAL A CA 1
ATOM 767 C C . VAL A 1 98 ? 5.129 4.265 -4.816 1.00 95.38 98 VAL A C 1
ATOM 769 O O . VAL A 1 98 ? 5.676 4.549 -3.754 1.00 95.38 98 VAL A O 1
ATOM 772 N N . SER A 1 99 ? 3.842 4.516 -5.042 1.00 96.31 99 SER A N 1
ATOM 773 C CA . SER A 1 99 ? 2.910 4.919 -3.996 1.00 96.31 99 SER A CA 1
ATOM 774 C C . SER A 1 99 ? 1.686 4.019 -3.999 1.00 96.31 99 SER A C 1
ATOM 776 O O . SER A 1 99 ? 1.155 3.686 -5.056 1.00 96.31 99 SER A O 1
ATOM 778 N N . GLY A 1 100 ? 1.242 3.612 -2.814 1.00 95.31 100 GLY A N 1
ATOM 779 C CA . GLY A 1 100 ? 0.240 2.568 -2.670 1.00 95.31 100 GLY A CA 1
ATOM 780 C C . GLY A 1 100 ? -0.774 2.829 -1.570 1.00 95.31 100 GLY A C 1
ATOM 781 O O . GLY A 1 100 ? -0.401 3.173 -0.455 1.00 95.31 100 GLY A O 1
ATOM 782 N N . SER A 1 101 ? -2.053 2.619 -1.890 1.00 93.81 101 SER A N 1
ATOM 783 C CA . SER A 1 101 ? -3.175 2.499 -0.942 1.00 93.81 101 SER A CA 1
ATOM 784 C C . SER A 1 101 ? -4.131 1.391 -1.421 1.00 93.81 101 SER A C 1
ATOM 786 O O . SER A 1 101 ? -3.737 0.236 -1.509 1.00 93.81 101 SER A O 1
ATOM 788 N N . ASP A 1 102 ? -5.360 1.703 -1.832 1.00 91.69 102 ASP A N 1
ATOM 789 C CA . ASP A 1 102 ? -6.173 0.750 -2.602 1.00 91.69 102 ASP A CA 1
ATOM 790 C C . ASP A 1 102 ? -5.658 0.618 -4.041 1.00 91.69 102 ASP A C 1
ATOM 792 O O . ASP A 1 102 ? -5.596 -0.473 -4.595 1.00 91.69 102 ASP A O 1
ATOM 796 N N . ALA A 1 103 ? -5.241 1.737 -4.638 1.00 93.38 103 ALA A N 1
ATOM 797 C CA . ALA A 1 103 ? -4.596 1.767 -5.946 1.00 93.38 103 ALA A CA 1
ATOM 798 C C . ALA A 1 103 ? -3.077 1.896 -5.792 1.00 93.38 103 ALA A C 1
ATOM 800 O O . ALA A 1 103 ? -2.596 2.444 -4.796 1.00 93.38 103 ALA A O 1
ATOM 801 N N . VAL A 1 104 ? -2.347 1.418 -6.799 1.00 94.75 104 VAL A N 1
ATOM 802 C CA . VAL A 1 104 ? -0.906 1.632 -6.947 1.00 94.75 104 VAL A CA 1
ATOM 803 C C . VAL A 1 104 ? -0.651 2.691 -8.015 1.00 94.75 104 VAL A C 1
ATOM 805 O O . VAL A 1 104 ? -1.248 2.656 -9.091 1.00 94.75 104 VAL A O 1
ATOM 808 N N . SER A 1 105 ? 0.244 3.618 -7.705 1.00 93.44 105 SER A N 1
ATOM 809 C CA . SER A 1 105 ? 0.783 4.612 -8.625 1.00 93.44 105 SER A CA 1
ATOM 810 C C . SER A 1 105 ? 2.275 4.359 -8.776 1.00 93.44 105 SER A C 1
ATOM 812 O O . SER A 1 105 ? 3.002 4.349 -7.783 1.00 93.44 105 SER A O 1
ATOM 814 N N . LEU A 1 106 ? 2.723 4.170 -10.013 1.00 90.00 106 LEU A N 1
ATOM 815 C CA . LEU A 1 106 ? 4.134 4.064 -10.360 1.00 90.00 106 LEU A CA 1
ATOM 816 C C . LEU A 1 106 ? 4.540 5.291 -11.166 1.00 90.00 106 LEU A C 1
ATOM 818 O O . LEU A 1 106 ? 3.881 5.643 -12.144 1.00 90.00 106 LEU A O 1
ATOM 822 N N . TYR A 1 107 ? 5.628 5.923 -10.748 1.00 85.81 107 TYR A N 1
ATOM 823 C CA . TYR A 1 107 ? 6.293 6.976 -11.500 1.00 85.81 107 TYR A CA 1
ATOM 824 C C . TYR A 1 107 ? 7.530 6.358 -12.142 1.00 85.81 107 TYR A C 1
ATOM 826 O O . TYR A 1 107 ? 8.542 6.160 -11.473 1.00 85.81 107 TYR A O 1
ATOM 834 N N . THR A 1 108 ? 7.401 5.996 -13.414 1.00 78.38 108 THR A N 1
ATOM 835 C CA . THR A 1 108 ? 8.462 5.403 -14.234 1.00 78.38 108 THR A CA 1
ATOM 836 C C . THR A 1 108 ? 8.237 5.774 -15.703 1.00 78.38 108 THR A C 1
ATOM 838 O O . THR A 1 108 ? 7.119 6.139 -16.088 1.00 78.38 108 THR A O 1
ATOM 841 N N . GLU A 1 109 ? 9.295 5.751 -16.509 1.00 75.12 109 GLU A N 1
ATOM 842 C CA . GLU A 1 109 ? 9.191 5.952 -17.954 1.00 75.12 109 GLU A CA 1
ATOM 843 C C . GLU A 1 109 ? 8.655 4.672 -18.592 1.00 75.12 109 GLU A C 1
ATOM 845 O O . GLU A 1 109 ? 9.272 3.613 -18.509 1.00 75.12 109 GLU A O 1
ATOM 850 N N . VAL A 1 110 ? 7.466 4.754 -19.192 1.00 70.88 110 VAL A N 1
ATOM 851 C CA . VAL A 1 110 ? 6.747 3.576 -19.685 1.00 70.88 110 VAL A CA 1
ATOM 852 C C . VAL A 1 110 ? 6.252 3.769 -21.109 1.00 70.88 110 VAL A C 1
ATOM 854 O O . VAL A 1 110 ? 5.596 4.760 -21.431 1.00 70.88 110 VAL A O 1
ATOM 857 N N . GLU A 1 111 ? 6.521 2.777 -21.956 1.00 76.62 111 GLU A N 1
ATOM 858 C CA . GLU A 1 111 ? 5.900 2.638 -23.272 1.00 76.62 111 GLU A CA 1
ATOM 859 C C . GLU A 1 111 ? 4.605 1.813 -23.192 1.00 76.62 111 GLU A C 1
ATOM 861 O O . GLU A 1 111 ? 4.403 0.986 -22.304 1.00 76.62 111 GLU A O 1
ATOM 866 N N . LEU A 1 112 ? 3.699 1.984 -24.157 1.00 74.12 112 LEU A N 1
ATOM 867 C CA . LEU A 1 112 ? 2.435 1.229 -24.203 1.00 74.12 112 LEU A CA 1
ATOM 868 C C . LEU A 1 112 ? 2.623 -0.297 -24.289 1.00 74.12 112 LEU A C 1
ATOM 870 O O . LEU A 1 112 ? 1.729 -1.049 -23.903 1.00 74.12 112 LEU A O 1
ATOM 874 N N . SER A 1 113 ? 3.768 -0.757 -24.785 1.00 81.06 113 SER A N 1
ATOM 875 C CA . SER A 1 113 ? 4.126 -2.171 -24.922 1.00 81.06 113 SER A CA 1
ATOM 876 C C . SER A 1 113 ? 4.342 -2.877 -23.579 1.00 81.06 113 SER A C 1
ATOM 878 O O . SER A 1 113 ? 4.144 -4.088 -23.507 1.00 81.06 113 SER A O 1
ATOM 880 N N . ILE A 1 114 ? 4.685 -2.148 -22.511 1.00 85.81 114 ILE A N 1
ATOM 881 C CA . ILE A 1 114 ? 5.123 -2.758 -21.247 1.00 85.81 114 ILE A CA 1
ATOM 882 C C . ILE A 1 114 ? 3.977 -3.096 -20.282 1.00 85.81 114 ILE A C 1
ATOM 884 O O . ILE A 1 114 ? 4.195 -3.722 -19.251 1.00 85.81 114 ILE A O 1
ATOM 888 N N . PHE A 1 115 ? 2.739 -2.685 -20.578 1.00 88.12 115 PHE A N 1
ATOM 889 C CA . PHE A 1 115 ? 1.605 -2.844 -19.657 1.00 88.12 115 PHE A CA 1
ATOM 890 C C . PHE A 1 115 ? 1.302 -4.296 -19.244 1.00 88.12 115 PHE A C 1
ATOM 892 O O . PHE A 1 115 ? 0.964 -4.492 -18.076 1.00 88.12 115 PHE A O 1
ATOM 899 N N . PRO A 1 116 ? 1.403 -5.313 -20.125 1.00 90.69 116 PRO A N 1
ATOM 900 C CA . PRO A 1 116 ? 1.248 -6.711 -19.720 1.00 90.69 116 PRO A CA 1
ATOM 901 C C . PRO A 1 116 ? 2.302 -7.150 -18.698 1.00 90.69 116 PRO A C 1
ATOM 903 O O . PRO A 1 116 ? 1.951 -7.674 -17.645 1.00 90.69 116 PRO A O 1
ATOM 906 N N . GLU A 1 117 ? 3.575 -6.854 -18.964 1.00 90.50 117 GLU A N 1
ATOM 907 C CA . GLU A 1 117 ? 4.684 -7.175 -18.060 1.00 90.50 117 GLU A CA 1
ATOM 908 C C . GLU A 1 117 ? 4.560 -6.419 -16.733 1.00 90.50 117 GLU A C 1
ATOM 910 O O . GLU A 1 117 ? 4.713 -6.993 -15.655 1.00 90.50 117 GLU A O 1
ATOM 915 N N . LEU A 1 118 ? 4.190 -5.139 -16.796 1.00 90.31 118 LEU A N 1
ATOM 916 C CA . LEU A 1 118 ? 3.932 -4.324 -15.619 1.00 90.31 118 LEU A CA 1
ATOM 917 C C . LEU A 1 118 ? 2.775 -4.888 -14.789 1.00 90.31 118 LEU A C 1
ATOM 919 O O . LEU A 1 118 ? 2.849 -4.909 -13.562 1.00 90.31 118 LEU A O 1
ATOM 923 N N . ALA A 1 119 ? 1.709 -5.359 -15.440 1.00 93.19 119 ALA A N 1
ATOM 924 C CA . ALA A 1 119 ? 0.586 -5.974 -14.750 1.00 93.19 119 ALA A CA 1
ATOM 925 C C . ALA A 1 119 ? 1.012 -7.253 -14.016 1.00 93.19 119 ALA A C 1
ATOM 927 O O . ALA A 1 119 ? 0.650 -7.435 -12.852 1.00 93.19 119 ALA A O 1
ATOM 928 N N . ASP A 1 120 ? 1.827 -8.095 -14.654 1.00 93.81 120 ASP A N 1
ATOM 929 C CA . ASP A 1 120 ? 2.391 -9.284 -14.018 1.00 93.81 120 ASP A CA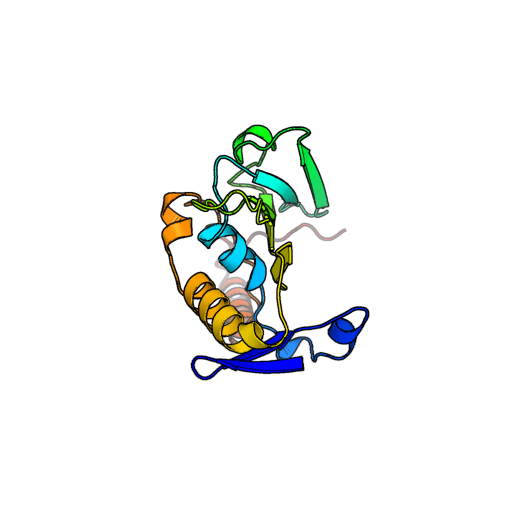 1
ATOM 930 C C . ASP A 1 120 ? 3.318 -8.921 -12.849 1.00 93.81 120 ASP A C 1
ATOM 932 O O . ASP A 1 120 ? 3.165 -9.491 -11.767 1.00 93.81 120 ASP A O 1
ATOM 936 N N . ARG A 1 121 ? 4.207 -7.926 -13.006 1.00 92.94 121 ARG A N 1
ATOM 937 C CA . ARG A 1 121 ? 5.080 -7.414 -11.929 1.00 92.94 121 ARG A CA 1
ATOM 938 C C . ARG A 1 121 ? 4.261 -6.952 -10.724 1.00 92.94 121 ARG A C 1
ATOM 940 O O . ARG A 1 121 ? 4.569 -7.325 -9.595 1.00 92.94 121 ARG A O 1
ATOM 947 N N . LEU A 1 122 ? 3.195 -6.183 -10.952 1.00 94.69 122 LEU A N 1
ATOM 948 C CA . LEU A 1 122 ? 2.320 -5.669 -9.895 1.00 94.69 122 LEU A CA 1
ATOM 949 C C . LEU A 1 122 ? 1.554 -6.786 -9.170 1.00 94.69 122 LEU A C 1
ATOM 951 O O . LEU A 1 122 ? 1.440 -6.748 -7.945 1.00 94.69 122 LEU A O 1
ATOM 955 N N . ILE A 1 123 ? 1.043 -7.796 -9.886 1.00 95.25 123 ILE A N 1
ATOM 956 C CA . ILE A 1 123 ? 0.384 -8.940 -9.234 1.00 95.25 123 ILE A CA 1
ATOM 957 C C . ILE A 1 123 ? 1.389 -9.772 -8.438 1.00 95.25 123 ILE A C 1
ATOM 959 O O . ILE A 1 123 ? 1.076 -10.183 -7.320 1.00 95.25 123 ILE A O 1
ATOM 963 N N . SER A 1 124 ? 2.570 -10.041 -8.996 1.00 95.62 124 SER A N 1
ATOM 964 C CA . SER A 1 124 ? 3.620 -10.788 -8.300 1.00 95.62 124 SER A CA 1
ATOM 965 C C . SER A 1 124 ? 4.022 -10.071 -7.014 1.00 95.62 124 SER A C 1
ATOM 967 O O . SER A 1 124 ? 3.939 -10.664 -5.940 1.00 95.62 124 SER A O 1
ATOM 969 N N . ALA A 1 125 ? 4.286 -8.764 -7.095 1.00 95.31 125 ALA A N 1
ATOM 970 C CA . ALA A 1 125 ? 4.573 -7.935 -5.933 1.00 95.31 125 ALA A CA 1
ATOM 971 C C . ALA A 1 125 ? 3.431 -7.933 -4.910 1.00 95.31 125 ALA A C 1
ATOM 973 O O . ALA A 1 125 ? 3.684 -7.925 -3.718 1.00 95.31 125 ALA A O 1
ATOM 974 N N . TYR A 1 126 ? 2.162 -7.974 -5.320 1.00 95.06 126 TYR A N 1
ATOM 975 C CA . TYR A 1 126 ? 1.049 -8.098 -4.370 1.00 95.06 126 TYR A CA 1
ATOM 976 C C . TYR A 1 126 ? 1.019 -9.459 -3.646 1.00 95.06 126 TYR A C 1
ATOM 978 O O . TYR A 1 126 ? 0.569 -9.546 -2.502 1.00 95.06 126 TYR A O 1
ATOM 986 N N . LYS A 1 127 ? 1.459 -10.539 -4.299 1.00 94.38 127 LYS A N 1
ATOM 987 C CA . LYS A 1 127 ? 1.458 -11.893 -3.719 1.00 94.38 127 LYS A CA 1
ATOM 988 C C . LYS A 1 127 ? 2.629 -12.127 -2.765 1.00 94.38 127 LYS A C 1
ATOM 990 O O . LYS A 1 127 ? 2.505 -12.945 -1.851 1.00 94.38 127 LYS A O 1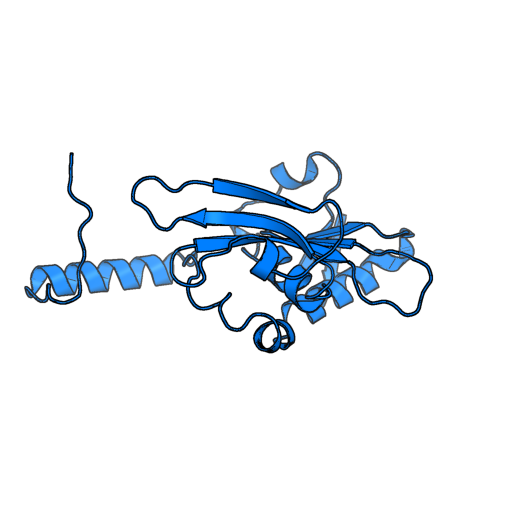
ATOM 995 N N . G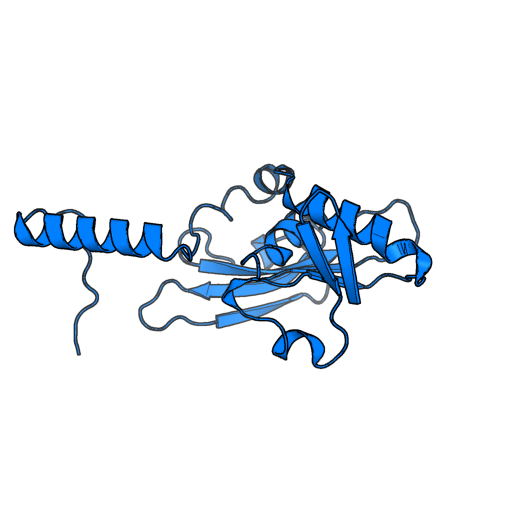LU A 1 128 ? 3.731 -11.412 -2.955 1.00 94.94 128 GLU A N 1
ATOM 996 C CA . GLU A 1 128 ? 4.905 -11.501 -2.094 1.00 94.94 128 GLU A CA 1
ATOM 997 C C . GLU A 1 128 ? 4.619 -11.111 -0.639 1.00 94.94 128 GLU A C 1
ATOM 999 O O . GLU A 1 128 ? 3.719 -10.327 -0.321 1.00 94.94 128 GLU A O 1
ATOM 1004 N N . GLN A 1 129 ? 5.407 -11.701 0.256 1.00 94.00 129 GLN A N 1
ATOM 1005 C CA . GLN A 1 129 ? 5.343 -11.489 1.703 1.00 94.00 129 GLN A CA 1
ATOM 1006 C C . GLN A 1 129 ? 6.639 -10.871 2.247 1.00 94.00 129 GLN A C 1
ATOM 1008 O O . GLN A 1 129 ? 6.786 -10.754 3.459 1.00 94.00 129 GLN A O 1
ATOM 1013 N N . THR A 1 130 ? 7.566 -10.472 1.371 1.00 91.62 130 THR A N 1
ATOM 1014 C CA . THR A 1 130 ? 8.870 -9.887 1.726 1.00 91.62 130 THR A CA 1
ATOM 1015 C C . THR A 1 130 ? 8.706 -8.605 2.541 1.00 91.62 130 THR A C 1
ATOM 1017 O O . THR A 1 130 ? 9.486 -8.342 3.455 1.00 91.62 130 THR A O 1
ATOM 1020 N N . TYR A 1 131 ? 7.622 -7.855 2.318 1.00 92.62 131 TYR A N 1
ATOM 1021 C CA . TYR A 1 131 ? 7.274 -6.703 3.143 1.00 92.62 131 TYR A CA 1
ATOM 1022 C C . TYR A 1 131 ? 7.139 -7.022 4.634 1.00 92.62 131 TYR A C 1
ATOM 1024 O O . TYR A 1 131 ? 7.362 -6.132 5.445 1.00 92.62 131 TYR A O 1
ATOM 1032 N N . LYS A 1 132 ? 6.789 -8.254 5.025 1.00 92.00 132 LYS A N 1
ATOM 1033 C CA . LYS A 1 132 ? 6.630 -8.627 6.441 1.00 92.00 132 LYS A CA 1
ATOM 1034 C C . LYS A 1 132 ? 7.948 -8.638 7.201 1.00 92.00 132 LYS A C 1
ATOM 1036 O O . LYS A 1 132 ? 7.946 -8.441 8.409 1.00 92.00 132 LYS A O 1
ATOM 1041 N N . GLU A 1 133 ? 9.060 -8.852 6.506 1.00 91.38 133 GLU A N 1
ATOM 1042 C CA . GLU A 1 133 ? 10.394 -8.776 7.102 1.00 91.38 133 GLU A CA 1
ATOM 1043 C C . GLU A 1 133 ? 10.768 -7.318 7.400 1.00 91.38 133 GLU A C 1
ATOM 1045 O O . GLU A 1 133 ? 11.328 -7.020 8.450 1.00 91.38 133 GLU A O 1
ATOM 1050 N N . LYS A 1 134 ? 10.392 -6.401 6.499 1.00 90.31 134 LYS A N 1
ATOM 1051 C CA . LYS A 1 134 ? 10.657 -4.956 6.606 1.00 90.31 134 LYS A CA 1
ATOM 1052 C C . LYS A 1 134 ? 9.656 -4.229 7.518 1.00 90.31 134 LYS A C 1
ATOM 1054 O O . LYS A 1 134 ? 10.010 -3.275 8.204 1.00 90.31 134 LYS A O 1
ATOM 1059 N N . TYR A 1 135 ? 8.402 -4.678 7.524 1.00 89.94 135 TYR A N 1
ATOM 1060 C CA . TYR A 1 135 ? 7.255 -4.037 8.175 1.00 89.94 135 TYR A CA 1
ATOM 1061 C C . TYR A 1 135 ? 6.378 -5.066 8.914 1.00 89.94 135 TYR A C 1
ATOM 1063 O O . TYR A 1 135 ? 5.202 -5.230 8.580 1.00 89.94 135 TYR A O 1
ATOM 1071 N N . PRO A 1 136 ? 6.905 -5.776 9.926 1.00 87.56 136 PRO A N 1
ATOM 1072 C CA . PRO A 1 136 ? 6.176 -6.856 10.603 1.00 87.56 136 PRO A CA 1
ATOM 1073 C C . PRO A 1 136 ? 4.864 -6.394 11.255 1.00 87.56 136 PRO A C 1
ATOM 1075 O O . PRO A 1 136 ? 3.914 -7.164 11.363 1.00 87.56 136 PRO A O 1
ATOM 1078 N N . TRP A 1 137 ? 4.801 -5.123 11.644 1.00 85.31 137 TRP A N 1
ATOM 1079 C CA . TRP A 1 137 ? 3.677 -4.489 12.327 1.00 85.31 137 TRP A CA 1
ATOM 1080 C C . TRP A 1 137 ? 2.498 -4.128 11.413 1.00 85.31 137 TRP A C 1
ATOM 1082 O O . TRP A 1 137 ? 1.392 -3.908 11.900 1.00 85.31 137 TRP A O 1
ATOM 1092 N N . VAL A 1 138 ? 2.688 -4.065 10.089 1.00 84.94 138 VAL A N 1
ATOM 1093 C CA . VAL A 1 138 ? 1.668 -3.498 9.185 1.00 84.94 138 VAL A CA 1
ATOM 1094 C C . VAL A 1 138 ? 0.393 -4.343 9.117 1.00 84.94 138 VAL A C 1
ATOM 1096 O O . VAL A 1 138 ? -0.692 -3.818 8.879 1.00 84.94 138 VAL A O 1
ATOM 1099 N N . ASP A 1 139 ? 0.505 -5.646 9.373 1.00 80.88 139 ASP A N 1
ATOM 1100 C CA . ASP A 1 139 ? -0.621 -6.581 9.349 1.00 80.88 139 ASP A CA 1
ATOM 1101 C C . ASP A 1 139 ? -1.301 -6.750 10.718 1.00 80.88 139 ASP A C 1
ATOM 1103 O O . ASP A 1 139 ? -2.305 -7.456 10.804 1.00 80.88 139 ASP A O 1
ATOM 1107 N N . PHE A 1 140 ? -0.802 -6.112 11.785 1.00 77.81 140 PHE A N 1
ATOM 1108 C CA . PHE A 1 140 ? -1.388 -6.257 13.124 1.00 77.81 140 PHE A CA 1
ATOM 1109 C C . PHE A 1 140 ? -2.808 -5.693 13.194 1.00 77.81 140 PHE A C 1
ATOM 1111 O O . PHE A 1 140 ? -3.661 -6.253 13.882 1.00 77.81 140 PHE A O 1
ATOM 1118 N N . ILE A 1 141 ? -3.081 -4.614 12.452 1.00 70.00 141 ILE A N 1
ATOM 1119 C CA . ILE A 1 141 ? -4.377 -3.938 12.467 1.00 70.00 141 ILE A CA 1
ATOM 1120 C C . ILE A 1 141 ? -4.850 -3.703 11.036 1.00 70.00 141 ILE A C 1
ATOM 1122 O O . ILE A 1 141 ? -4.409 -2.785 10.345 1.00 70.00 141 ILE A O 1
ATOM 1126 N N . GLN A 1 142 ? -5.788 -4.541 10.594 1.00 70.38 142 GLN A N 1
ATOM 1127 C CA . GLN A 1 142 ? -6.322 -4.519 9.235 1.00 70.38 142 GLN A CA 1
ATOM 1128 C C . GLN A 1 142 ? -7.844 -4.315 9.243 1.00 70.38 142 GLN A C 1
ATOM 1130 O O . GLN A 1 142 ? -8.558 -4.970 10.006 1.00 70.38 142 GLN A O 1
ATOM 1135 N N . PRO A 1 143 ? -8.380 -3.424 8.389 1.00 65.56 143 PRO A N 1
ATOM 1136 C CA . PRO A 1 143 ? -9.818 -3.259 8.253 1.00 65.56 143 PRO A CA 1
ATOM 1137 C C . PRO A 1 143 ? -10.433 -4.487 7.572 1.00 65.56 143 PRO A C 1
ATOM 1139 O O . PRO A 1 143 ? -10.132 -4.802 6.419 1.00 65.56 143 PRO A O 1
ATOM 1142 N N . ILE A 1 144 ? -11.353 -5.156 8.264 1.00 74.44 144 ILE A N 1
ATOM 1143 C CA . ILE A 1 144 ? -12.110 -6.268 7.689 1.00 74.44 144 ILE A CA 1
ATOM 1144 C C . ILE A 1 144 ? -13.147 -5.698 6.720 1.00 74.44 144 ILE A C 1
ATOM 1146 O O . ILE A 1 144 ? -13.992 -4.896 7.111 1.00 74.44 144 ILE A O 1
ATOM 1150 N N . SER A 1 145 ? -13.062 -6.102 5.450 1.00 70.62 145 SER A N 1
ATOM 1151 C CA . SER A 1 145 ? -13.928 -5.593 4.373 1.00 70.62 145 SER A CA 1
ATOM 1152 C C . SER A 1 145 ? -14.880 -6.643 3.789 1.00 70.62 145 SER A C 1
ATOM 1154 O O . SER A 1 145 ? -15.809 -6.270 3.078 1.00 70.62 145 SER A O 1
ATOM 1156 N N . ASP A 1 146 ? -14.668 -7.936 4.066 1.00 76.50 146 ASP A N 1
ATOM 1157 C CA . ASP A 1 146 ? -15.531 -9.021 3.580 1.00 76.50 146 ASP A CA 1
ATOM 1158 C C . ASP A 1 146 ? -16.904 -8.959 4.276 1.00 76.50 146 ASP A C 1
ATOM 1160 O O . ASP A 1 146 ? -16.975 -9.185 5.487 1.00 76.50 146 ASP A O 1
ATOM 1164 N N . PRO A 1 147 ? -18.006 -8.699 3.544 1.00 78.88 147 PRO A N 1
ATOM 1165 C CA . PRO A 1 147 ? -19.340 -8.607 4.132 1.00 78.88 147 PRO A CA 1
ATOM 1166 C C . PRO A 1 147 ? -19.782 -9.879 4.864 1.00 78.88 147 PRO A C 1
ATOM 1168 O O . PRO A 1 147 ? -20.499 -9.793 5.860 1.00 78.88 147 PRO A O 1
ATOM 1171 N N . SER A 1 148 ? -19.361 -11.055 4.391 1.00 81.94 148 SER A N 1
ATOM 1172 C CA . SER A 1 148 ? -19.718 -12.344 4.993 1.00 81.94 148 SER A CA 1
ATOM 1173 C C . SER A 1 148 ? -18.998 -12.539 6.323 1.00 81.94 148 SER A C 1
ATOM 1175 O O . SER A 1 148 ? -19.609 -12.946 7.315 1.00 81.94 148 SER A O 1
ATOM 1177 N N . LEU A 1 149 ? -17.709 -12.192 6.363 1.00 82.69 149 LEU A N 1
ATOM 1178 C CA . LEU A 1 149 ? -16.912 -12.218 7.585 1.00 82.69 149 LEU A CA 1
ATOM 1179 C C . LEU A 1 149 ? -17.396 -11.163 8.582 1.00 82.69 149 LEU A C 1
ATOM 1181 O O . LEU A 1 149 ? -17.588 -11.486 9.748 1.00 82.69 149 LEU A O 1
ATOM 1185 N N . ILE A 1 150 ? -17.680 -9.938 8.127 1.00 86.81 150 ILE A N 1
ATOM 1186 C CA . ILE A 1 150 ? -18.270 -8.877 8.957 1.00 86.81 150 ILE A CA 1
ATOM 1187 C C . ILE A 1 150 ? -19.574 -9.366 9.588 1.00 86.81 150 ILE A C 1
ATOM 1189 O O . ILE A 1 150 ? -19.768 -9.216 10.791 1.00 86.81 150 ILE A O 1
ATOM 1193 N N . LYS A 1 151 ? -20.459 -9.981 8.797 1.00 89.88 151 LYS A N 1
ATOM 1194 C CA . LYS A 1 151 ? -21.714 -10.536 9.307 1.00 89.88 151 LYS A CA 1
ATOM 1195 C C . LYS A 1 151 ? -21.462 -11.611 10.366 1.00 89.88 151 LYS A C 1
ATOM 1197 O O . LYS A 1 151 ? -22.019 -11.519 11.450 1.00 89.88 151 LYS A O 1
ATOM 1202 N N . THR A 1 152 ? -20.579 -12.566 10.080 1.00 92.12 152 THR A N 1
ATOM 1203 C CA . THR A 1 152 ? -20.207 -13.632 11.026 1.00 92.12 152 THR A CA 1
ATOM 1204 C C . THR A 1 152 ? -19.664 -13.061 12.340 1.00 92.12 152 THR A C 1
ATOM 1206 O O . THR A 1 152 ? -20.037 -13.509 13.420 1.00 92.12 152 THR A O 1
ATOM 1209 N N . LEU A 1 153 ? -18.808 -12.040 12.266 1.00 89.06 153 LEU A N 1
ATOM 1210 C CA . LEU A 1 153 ? -18.249 -11.377 13.443 1.00 89.06 153 LEU A CA 1
ATOM 1211 C C . LEU A 1 153 ? -19.322 -10.628 14.240 1.00 89.06 153 LEU A C 1
ATOM 1213 O O . LEU A 1 153 ? -19.341 -10.725 15.464 1.00 89.06 153 LEU A O 1
ATOM 1217 N N . ASN A 1 154 ? -20.243 -9.940 13.563 1.00 90.25 154 ASN A N 1
ATOM 1218 C CA . ASN A 1 154 ? -21.378 -9.285 14.212 1.00 90.25 154 ASN A CA 1
ATOM 1219 C C . ASN A 1 154 ? -22.295 -10.301 14.909 1.00 90.25 154 ASN A C 1
ATOM 1221 O O . ASN A 1 154 ? -22.704 -10.065 16.043 1.00 90.25 154 ASN A O 1
ATOM 1225 N N . ASP A 1 155 ? -22.573 -11.440 14.272 1.00 92.94 155 ASP A N 1
ATOM 1226 C CA . ASP A 1 155 ? -23.384 -12.518 14.848 1.00 92.94 155 ASP A CA 1
ATOM 1227 C C . ASP A 1 155 ? -22.705 -13.124 16.094 1.00 92.94 155 ASP A C 1
ATOM 1229 O O . ASP A 1 155 ? -23.371 -13.400 17.098 1.00 92.94 155 ASP A O 1
ATOM 1233 N N . ASN A 1 156 ? -21.373 -13.260 16.081 1.00 89.94 156 ASN A N 1
ATOM 1234 C CA . ASN A 1 156 ? -20.594 -13.688 17.247 1.00 89.94 156 ASN A CA 1
ATOM 1235 C C . ASN A 1 156 ? -20.662 -12.666 18.389 1.00 89.94 156 ASN A C 1
ATOM 1237 O O . ASN A 1 156 ? -20.895 -13.049 19.532 1.00 89.94 156 ASN A O 1
ATOM 1241 N N . ILE A 1 157 ? -20.509 -11.371 18.092 1.00 88.56 157 ILE A N 1
ATOM 1242 C CA . ILE A 1 157 ? -20.624 -10.300 19.094 1.00 88.56 157 ILE A CA 1
ATOM 1243 C C . ILE A 1 157 ? -22.029 -10.293 19.706 1.00 88.56 157 ILE A C 1
ATOM 1245 O O . ILE A 1 157 ? -22.160 -10.261 20.928 1.00 88.56 157 ILE A O 1
ATOM 1249 N N . LEU A 1 158 ? -23.078 -10.381 18.882 1.00 90.31 158 LEU A N 1
ATOM 1250 C CA . LEU A 1 158 ? -24.467 -10.466 19.345 1.00 90.31 158 LEU A CA 1
ATOM 1251 C C . LEU A 1 158 ? -24.683 -11.678 20.253 1.00 90.31 158 LEU A C 1
ATOM 1253 O O . LEU A 1 158 ? -25.320 -11.563 21.297 1.00 90.31 158 LEU A O 1
ATOM 1257 N N . SER A 1 159 ? -24.128 -12.830 19.878 1.00 90.75 159 SER A N 1
ATOM 1258 C CA . SER A 1 159 ? -24.207 -14.049 20.683 1.00 90.75 159 SER A CA 1
ATOM 1259 C C . SER A 1 159 ? -23.501 -13.886 22.029 1.00 90.75 159 SER A C 1
ATOM 1261 O O . SER A 1 159 ? -24.055 -14.280 23.050 1.00 90.75 159 SER A O 1
ATOM 1263 N N . SER A 1 160 ? -22.317 -13.274 22.065 1.00 88.88 160 SER A N 1
ATOM 1264 C CA . SER A 1 160 ? -21.597 -13.006 23.316 1.00 88.88 160 SER A CA 1
ATOM 1265 C C . SER A 1 160 ? -22.351 -12.035 24.225 1.00 88.88 160 SER A C 1
ATOM 1267 O O . SER A 1 160 ? -22.459 -12.300 25.419 1.00 88.88 160 SER A O 1
ATOM 1269 N N . ILE A 1 161 ? -22.938 -10.969 23.666 1.00 88.62 161 ILE A N 1
ATOM 1270 C CA . ILE A 1 161 ? -23.788 -10.024 24.411 1.00 88.62 161 ILE A CA 1
ATOM 1271 C C . ILE A 1 161 ? -25.009 -10.745 24.995 1.00 88.62 161 ILE A C 1
ATOM 1273 O O . ILE A 1 161 ? -25.314 -10.580 26.170 1.00 88.62 161 ILE A O 1
ATOM 1277 N N . ASN A 1 162 ? -25.683 -11.583 24.202 1.00 90.25 162 ASN A N 1
ATOM 1278 C CA . ASN A 1 162 ? -26.866 -12.325 24.651 1.00 90.25 162 ASN A CA 1
ATOM 1279 C C . ASN A 1 162 ? -26.560 -13.364 25.745 1.00 90.25 162 ASN A C 1
ATOM 1281 O O . ASN A 1 162 ? -27.468 -13.749 26.476 1.00 90.25 162 ASN A O 1
ATOM 1285 N N . ASN A 1 163 ? -25.311 -13.826 25.845 1.00 89.62 163 ASN A N 1
ATOM 1286 C CA . ASN A 1 163 ? -24.857 -14.790 26.852 1.00 89.62 163 ASN A CA 1
ATOM 1287 C C . ASN A 1 163 ? -24.069 -14.135 28.008 1.00 89.62 163 ASN A C 1
ATOM 1289 O O . ASN A 1 163 ? -23.436 -14.849 28.781 1.00 89.62 163 ASN A O 1
ATOM 1293 N N . ASP A 1 164 ? -24.093 -12.801 28.130 1.00 84.31 164 ASP A N 1
ATOM 1294 C CA . ASP A 1 164 ? -23.410 -12.026 29.183 1.00 84.31 164 ASP A CA 1
ATOM 1295 C C . ASP A 1 164 ? -21.868 -12.180 29.223 1.00 84.31 164 ASP A C 1
ATOM 1297 O O . ASP A 1 164 ? -21.207 -11.870 30.216 1.00 84.31 164 ASP A O 1
ATOM 1301 N N . TYR A 1 165 ? -21.248 -12.598 28.112 1.00 85.12 165 TYR A N 1
ATOM 1302 C CA . TYR A 1 165 ? -19.790 -12.702 27.977 1.00 85.12 165 TYR A CA 1
ATOM 1303 C C . TYR A 1 165 ? -19.173 -11.365 27.542 1.00 85.12 165 TYR A C 1
ATOM 1305 O O . TYR A 1 165 ? -18.802 -11.173 26.381 1.00 85.12 165 TYR A O 1
ATOM 1313 N N . LEU A 1 166 ? -19.069 -10.427 28.485 1.00 80.50 166 LEU A N 1
ATOM 1314 C CA . LEU A 1 166 ? -18.652 -9.042 28.219 1.00 80.50 166 LEU A CA 1
ATOM 1315 C C . LEU A 1 166 ? -17.155 -8.763 28.427 1.00 80.50 166 LEU A C 1
ATOM 1317 O O . LEU A 1 166 ? -16.701 -7.669 28.106 1.00 80.50 166 LEU A O 1
ATOM 1321 N N . GLU A 1 167 ? -16.373 -9.727 28.922 1.00 76.00 167 GLU A N 1
ATOM 1322 C CA . GLU A 1 167 ? -14.970 -9.520 29.338 1.00 76.00 167 GLU A CA 1
ATOM 1323 C C . GLU A 1 167 ? -14.056 -8.956 28.235 1.00 76.00 167 GLU A C 1
ATOM 1325 O O . GLU A 1 167 ? -13.067 -8.296 28.536 1.00 76.00 167 GLU A O 1
ATOM 1330 N N . ASN A 1 168 ? -14.409 -9.164 26.962 1.00 71.44 168 ASN A N 1
ATOM 1331 C CA . ASN A 1 168 ? -13.645 -8.691 25.803 1.00 71.44 168 ASN A CA 1
ATOM 1332 C C . ASN A 1 168 ? -14.459 -7.786 24.861 1.00 71.44 168 ASN A C 1
ATOM 1334 O O . ASN A 1 168 ? -14.062 -7.570 23.715 1.00 71.44 168 ASN A O 1
ATOM 1338 N N . ILE A 1 169 ? -15.609 -7.272 25.312 1.00 73.38 169 ILE A N 1
ATOM 1339 C CA . ILE A 1 169 ? -16.472 -6.400 24.510 1.00 73.38 169 ILE A CA 1
ATOM 1340 C C . ILE A 1 169 ? -16.326 -4.966 25.001 1.00 73.38 169 ILE A C 1
ATOM 1342 O O . ILE A 1 169 ? -16.789 -4.596 26.076 1.00 73.38 169 ILE A O 1
ATOM 1346 N N . TRP A 1 170 ? -15.724 -4.134 24.158 1.00 68.75 170 TRP A N 1
ATOM 1347 C CA . TRP A 1 170 ? -15.561 -2.711 24.415 1.00 68.75 170 TRP A CA 1
ATOM 1348 C C . TRP A 1 170 ? -16.616 -1.947 23.623 1.00 68.75 170 TRP A C 1
ATOM 1350 O O . TRP A 1 170 ? -16.609 -1.942 22.392 1.00 68.75 170 TRP A O 1
ATOM 1360 N N . ILE A 1 171 ? -17.543 -1.302 24.327 1.00 69.00 171 ILE A N 1
ATOM 1361 C CA . ILE A 1 171 ? -18.539 -0.424 23.713 1.00 69.00 171 ILE A CA 1
ATOM 1362 C C . ILE A 1 171 ? -18.023 1.006 23.828 1.00 69.00 171 ILE A C 1
ATOM 1364 O O . ILE A 1 171 ? -17.748 1.493 24.925 1.00 69.00 171 ILE A O 1
ATOM 1368 N N . SER A 1 172 ? -17.898 1.699 22.696 1.00 55.03 172 SER A N 1
ATOM 1369 C CA . SER A 1 172 ? -17.642 3.138 22.728 1.00 55.03 172 SER A CA 1
ATOM 1370 C C . SER A 1 172 ? -18.869 3.838 23.328 1.00 55.03 172 SER A C 1
ATOM 1372 O O . SER A 1 172 ? -19.983 3.574 22.866 1.00 55.03 172 SER A O 1
ATOM 1374 N N . PRO A 1 173 ? -18.715 4.700 24.349 1.00 46.78 173 PRO A N 1
ATOM 1375 C CA . PRO A 1 173 ? -19.851 5.317 25.020 1.00 46.78 173 PRO A CA 1
ATOM 1376 C C . PRO A 1 173 ? -20.724 6.102 24.033 1.00 46.78 173 PRO A C 1
ATOM 1378 O O . PRO A 1 173 ? -20.230 6.905 23.232 1.00 46.78 173 PRO A O 1
ATOM 1381 N N . LEU A 1 174 ? -22.034 5.859 24.112 1.00 54.66 174 LEU A N 1
ATOM 1382 C CA . LEU A 1 174 ? -23.060 6.639 23.425 1.00 54.66 174 LEU A CA 1
ATOM 1383 C C . LEU A 1 174 ? -23.075 8.064 24.002 1.00 54.66 174 LEU A C 1
ATOM 1385 O O . LEU A 1 174 ? -22.845 8.252 25.196 1.00 54.66 174 LEU A O 1
ATOM 1389 N N . LYS A 1 175 ? -23.282 9.056 23.129 1.00 48.28 175 LYS A N 1
ATOM 1390 C CA . LYS A 1 175 ? -23.430 10.468 23.51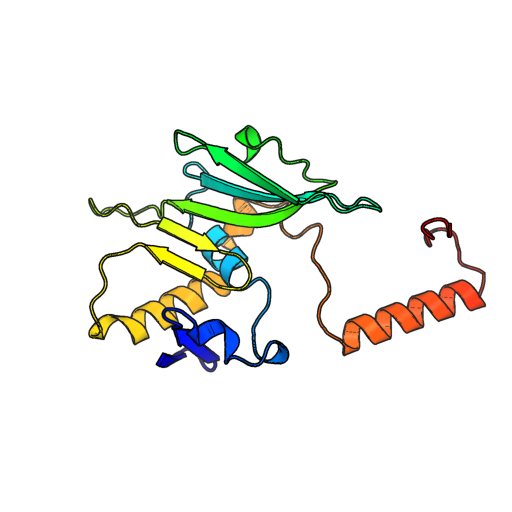6 1.00 48.28 175 LYS A CA 1
ATOM 1391 C C . LYS A 1 175 ? -24.571 10.680 24.502 1.00 48.28 175 LYS A C 1
ATOM 1393 O O . LYS A 1 175 ? -25.622 10.033 24.303 1.00 48.28 175 LYS A O 1
#

pLDDT: mean 86.86, std 9.89, range [46.78, 96.94]

Organism: Aeromonas hydrophila (NCBI:txid644)